Protein AF-A0A8B9AR69-F1 (afdb_monomer_lite)

InterPro domains:
  IPR000863 Sulfotransferase domain [PF00685] (4-113)
  IPR027417 P-loop containing nucleoside triphosphate hydrolase [G3DSA:3.40.50.300] (1-116)
  IPR027417 P-loop containing nucleoside triphosphate hydrolase [SSF52540] (3-114)

Foldseek 3Di:
DDPVVVVVCQCVQVDDVDPPVCVLVVLVVVCVVCVLQGDDDDPVVCVVPVLVVLQVVCVSVVHHDDPVCVVVCVSVVVCVCPDLVNQLPDPVQQQDWDDDDPDIGRSNVVRDDDPDPPVDPPPDD

Sequence (125 aa):
MRLSEAFESFCEGVSLSGPIWDHILEYWRESLRRSEKVLFLKYEEMMAEPVGNVRRLAEFVGRPFSEEEEKDGVAEEIVQLCRFEKLSSSEVNKKGIYEAGEITLPHESFFRKRPGWRLDKSFES

Secondary structure (DSSP, 8-state):
--HHHHHHHHHTT-STT--HHHHHHHHHHHHHH-TTT-----HHHHHHSHHHHHHHHHHHTT-PPPHHHHHTTHHHHHHHHT-HHHHHHSHHHHS-EEEETTEEEEGGGG------SS-------

Organism: Phoenix dactylifera (NCBI:txid42345)

pLDDT: mean 89.78, std 14.77, range [33.81, 98.5]

Radius of gyration: 18.37 Å; chains: 1; bounding box: 38×39×45 Å

Structure (mmCIF, N/CA/C/O backbone):
data_AF-A0A8B9AR69-F1
#
_entry.id   AF-A0A8B9AR69-F1
#
loop_
_atom_site.group_PDB
_atom_site.id
_atom_site.type_symbol
_atom_site.label_atom_id
_atom_site.label_alt_id
_atom_site.label_comp_id
_atom_site.label_asym_id
_atom_site.label_entity_id
_atom_site.label_seq_id
_atom_site.pdbx_PDB_ins_code
_atom_site.Cartn_x
_atom_site.Cartn_y
_atom_site.Cartn_z
_atom_site.occupancy
_atom_site.B_iso_or_equiv
_atom_site.auth_seq_id
_atom_site.auth_comp_id
_atom_site.auth_asym_id
_atom_site.auth_atom_id
_atom_site.pdbx_PDB_model_num
ATOM 1 N N . MET A 1 1 ? 22.220 2.523 -18.772 1.00 74.94 1 MET A N 1
ATOM 2 C CA . MET A 1 1 ? 20.908 2.580 -19.442 1.00 74.94 1 MET A CA 1
ATOM 3 C C . MET A 1 1 ? 20.413 4.012 -19.398 1.00 74.94 1 MET A C 1
ATOM 5 O O . MET A 1 1 ? 20.434 4.618 -18.329 1.00 74.94 1 MET A O 1
ATOM 9 N N . ARG A 1 2 ? 20.056 4.584 -20.546 1.00 93.31 2 ARG A N 1
ATOM 10 C CA . ARG A 1 2 ? 19.409 5.903 -20.617 1.00 93.31 2 ARG A CA 1
ATOM 11 C C . ARG A 1 2 ? 17.935 5.776 -20.232 1.00 93.31 2 ARG A C 1
ATOM 13 O O . ARG A 1 2 ? 17.361 4.702 -20.358 1.00 93.31 2 ARG A O 1
ATOM 20 N N . LEU A 1 3 ? 17.306 6.872 -19.802 1.00 90.88 3 LEU A N 1
ATOM 21 C CA . LEU A 1 3 ? 15.880 6.856 -19.451 1.00 90.88 3 LEU A CA 1
ATOM 22 C C . LEU A 1 3 ? 14.999 6.398 -20.626 1.00 90.88 3 LEU A C 1
ATOM 24 O O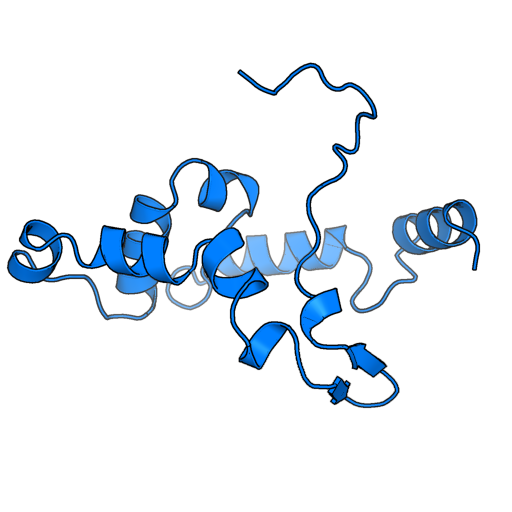 . LEU A 1 3 ? 14.044 5.668 -20.404 1.00 90.88 3 LEU A O 1
ATOM 28 N N . SER A 1 4 ? 15.337 6.789 -21.858 1.00 93.81 4 SER A N 1
ATOM 29 C CA . SER A 1 4 ? 14.620 6.359 -23.065 1.00 93.81 4 SER A CA 1
ATOM 30 C C . SER A 1 4 ? 14.706 4.848 -23.281 1.00 93.81 4 SER A C 1
ATOM 32 O O . SER A 1 4 ? 13.684 4.206 -23.459 1.00 93.81 4 SER A O 1
ATOM 34 N N . GLU A 1 5 ? 15.905 4.272 -23.168 1.00 94.19 5 GLU A N 1
ATOM 35 C CA . GLU A 1 5 ? 16.132 2.825 -23.305 1.00 94.19 5 GLU A CA 1
ATOM 36 C C . GLU A 1 5 ? 15.402 2.041 -22.201 1.00 94.19 5 GLU A C 1
ATOM 38 O O . GLU A 1 5 ? 14.812 0.994 -22.456 1.00 94.19 5 GLU A O 1
ATOM 43 N N . ALA A 1 6 ? 15.410 2.566 -20.968 1.00 92.25 6 ALA A N 1
ATOM 44 C CA . ALA A 1 6 ? 14.677 1.985 -19.845 1.00 92.25 6 ALA A CA 1
ATOM 45 C C . ALA A 1 6 ? 13.159 2.032 -20.067 1.00 92.25 6 ALA A C 1
ATOM 47 O O . ALA A 1 6 ? 12.456 1.074 -19.755 1.00 92.25 6 ALA A O 1
ATOM 48 N N . PHE A 1 7 ? 12.657 3.149 -20.599 1.00 92.25 7 PHE A N 1
ATOM 49 C CA . PHE A 1 7 ? 11.246 3.336 -20.912 1.00 92.25 7 PHE A CA 1
ATOM 50 C C . PHE A 1 7 ? 10.787 2.405 -22.038 1.00 92.25 7 PHE A C 1
ATOM 52 O O . PHE A 1 7 ? 9.762 1.750 -21.888 1.00 92.25 7 PHE A O 1
ATOM 59 N N . GLU A 1 8 ? 11.561 2.293 -23.119 1.00 94.94 8 GLU A N 1
ATOM 60 C CA . GLU A 1 8 ? 11.301 1.355 -24.218 1.00 94.94 8 GLU A CA 1
ATOM 61 C C . GLU A 1 8 ? 11.273 -0.090 -23.707 1.00 94.94 8 GLU A C 1
ATOM 63 O O . GLU A 1 8 ? 10.274 -0.780 -23.898 1.00 94.94 8 GLU A O 1
ATOM 68 N N . SER A 1 9 ? 12.291 -0.501 -22.940 1.00 94.31 9 SER A N 1
ATOM 69 C CA . SER A 1 9 ? 12.340 -1.837 -22.325 1.00 94.31 9 SER A CA 1
ATOM 70 C C . SER A 1 9 ? 11.114 -2.100 -21.441 1.00 94.31 9 SER A C 1
ATOM 72 O O . SER A 1 9 ? 10.507 -3.166 -21.514 1.00 94.31 9 SER A O 1
ATOM 74 N N . PHE A 1 10 ? 10.696 -1.117 -20.635 1.00 92.81 10 PHE A N 1
ATOM 75 C CA . PHE A 1 10 ? 9.494 -1.216 -19.804 1.00 92.81 10 PHE A CA 1
ATOM 76 C C . PHE A 1 10 ? 8.211 -1.357 -20.638 1.00 92.81 10 PHE A C 1
ATOM 78 O O . PHE A 1 10 ? 7.362 -2.189 -20.315 1.00 92.81 10 PHE A O 1
ATOM 85 N N . CYS A 1 11 ? 8.065 -0.580 -21.716 1.00 92.69 11 CYS A N 1
ATOM 86 C CA . CYS A 1 11 ? 6.926 -0.668 -22.632 1.00 92.69 11 CYS A CA 1
ATOM 87 C C . CYS A 1 11 ? 6.852 -2.020 -23.351 1.00 92.69 11 CYS A C 1
ATOM 89 O O . CYS A 1 11 ? 5.755 -2.533 -23.560 1.00 92.69 11 CYS A O 1
ATOM 91 N N . GLU A 1 12 ? 8.000 -2.608 -23.680 1.00 95.12 12 GLU A N 1
ATOM 92 C CA . GLU A 1 12 ? 8.113 -3.951 -24.260 1.00 95.12 12 GLU A CA 1
ATOM 93 C C . GLU A 1 12 ? 7.926 -5.072 -23.220 1.00 95.12 12 GLU A C 1
ATOM 95 O O . GLU A 1 12 ? 7.941 -6.253 -23.562 1.00 95.12 12 GLU A O 1
ATOM 100 N N . GLY A 1 13 ? 7.730 -4.722 -21.943 1.00 93.56 13 GLY A N 1
ATOM 101 C CA . GLY A 1 13 ? 7.559 -5.672 -20.845 1.00 93.56 13 GLY A CA 1
ATOM 102 C C . GLY A 1 13 ? 8.863 -6.298 -20.346 1.00 93.56 13 GLY A C 1
ATOM 103 O O . GLY A 1 13 ? 8.828 -7.157 -19.467 1.00 93.56 13 GLY A O 1
ATOM 104 N N . VAL A 1 14 ? 10.013 -5.845 -20.850 1.00 94.25 14 VAL A N 1
ATOM 105 C CA . VAL A 1 14 ? 11.357 -6.251 -20.421 1.00 94.25 14 VAL A CA 1
ATOM 106 C C . VAL A 1 14 ? 11.750 -5.447 -19.179 1.00 94.25 14 VAL A C 1
ATOM 108 O O . VAL A 1 14 ? 12.614 -4.570 -19.192 1.00 94.25 14 VAL A O 1
ATOM 111 N N . SER A 1 15 ? 11.069 -5.732 -18.072 1.00 88.81 15 SER A N 1
ATOM 112 C CA . SER A 1 15 ? 11.323 -5.132 -16.763 1.00 88.81 15 SER A CA 1
ATOM 113 C C . SER A 1 15 ? 11.213 -6.173 -15.655 1.00 88.81 15 SER A C 1
ATOM 115 O O . SER A 1 15 ? 10.612 -7.231 -15.837 1.00 88.81 15 SER A O 1
ATOM 117 N N . LEU A 1 16 ? 11.746 -5.858 -14.472 1.00 84.31 16 LEU A N 1
ATOM 118 C CA . LEU A 1 16 ? 11.526 -6.685 -13.287 1.00 84.31 16 LEU A CA 1
ATOM 119 C C . LEU A 1 16 ? 10.015 -6.852 -13.052 1.00 84.31 16 LEU A C 1
ATOM 121 O O . LEU A 1 16 ? 9.290 -5.858 -12.998 1.00 84.31 16 LEU A O 1
ATOM 125 N N . SER A 1 17 ? 9.556 -8.103 -12.959 1.00 85.31 17 SER A N 1
ATOM 126 C CA . SER A 1 17 ? 8.135 -8.470 -12.825 1.00 85.31 17 SER A CA 1
ATOM 127 C C . SER A 1 17 ? 7.218 -7.960 -13.953 1.00 85.31 17 SER A C 1
ATOM 129 O O . SER A 1 17 ? 6.010 -7.836 -13.752 1.00 85.31 17 SER A O 1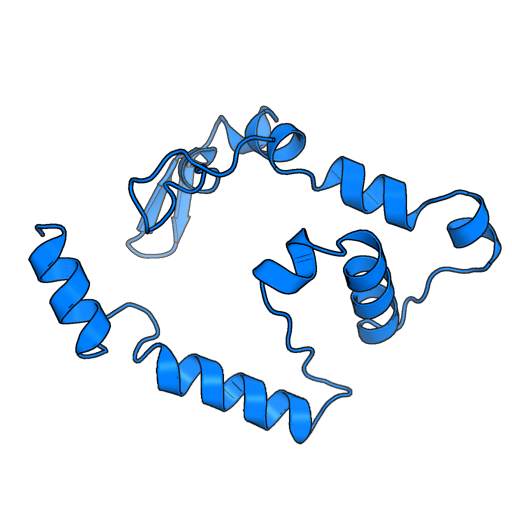
ATOM 131 N N . GLY A 1 18 ? 7.776 -7.635 -15.125 1.00 88.69 18 GLY A N 1
ATOM 132 C CA . GLY A 1 18 ? 7.012 -7.273 -16.319 1.00 88.69 18 GLY A CA 1
ATOM 133 C C . GLY A 1 18 ? 6.454 -8.496 -17.067 1.00 88.69 18 GLY A C 1
ATOM 134 O O . GLY A 1 18 ? 6.901 -9.616 -16.811 1.00 88.69 18 GLY A O 1
ATOM 135 N N . PRO A 1 19 ? 5.508 -8.298 -18.006 1.00 95.50 19 PRO A N 1
ATOM 136 C CA . PRO A 1 19 ? 4.923 -7.019 -18.420 1.00 95.50 19 PRO A CA 1
ATOM 137 C C . PRO A 1 19 ? 3.972 -6.419 -17.374 1.00 95.50 19 PRO A C 1
ATOM 139 O O . PRO A 1 19 ? 3.133 -7.108 -16.799 1.00 95.50 19 PRO A O 1
ATOM 142 N N . ILE A 1 20 ? 4.069 -5.105 -17.145 1.00 92.75 20 ILE A N 1
ATOM 143 C CA . ILE A 1 20 ? 3.326 -4.436 -16.062 1.00 92.75 20 ILE A CA 1
ATOM 144 C C . ILE A 1 20 ? 1.802 -4.560 -16.206 1.00 92.75 20 ILE A C 1
ATOM 146 O O . ILE A 1 20 ? 1.091 -4.689 -15.210 1.00 92.75 20 ILE A O 1
ATOM 150 N N . TRP A 1 21 ? 1.288 -4.525 -17.438 1.00 93.62 21 TRP A N 1
ATOM 151 C CA . TRP A 1 21 ? -0.151 -4.574 -17.691 1.00 93.62 21 TRP A CA 1
ATOM 152 C C . TRP A 1 21 ? -0.735 -5.941 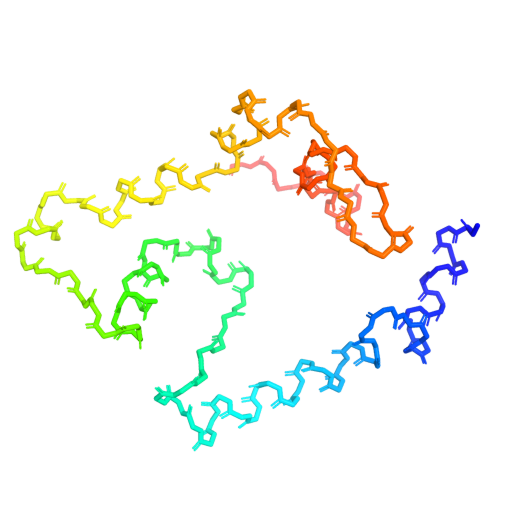-17.370 1.00 93.62 21 TRP A C 1
ATOM 154 O O . TRP A 1 21 ? -1.774 -6.005 -16.716 1.00 93.62 21 TRP A O 1
ATOM 164 N N . ASP A 1 22 ? -0.045 -7.011 -17.758 1.00 95.38 22 ASP A N 1
ATOM 165 C CA . ASP A 1 22 ? -0.456 -8.374 -17.431 1.00 95.38 22 ASP A CA 1
ATOM 166 C C . ASP A 1 22 ? -0.411 -8.583 -15.918 1.00 95.38 22 ASP A C 1
ATOM 168 O O . ASP A 1 22 ? -1.412 -8.988 -15.330 1.00 95.38 22 ASP A O 1
ATOM 172 N N . HIS A 1 23 ? 0.673 -8.150 -15.264 1.00 94.06 23 HIS A N 1
ATOM 173 C CA . HIS A 1 23 ? 0.800 -8.203 -13.808 1.00 94.06 23 HIS A CA 1
ATOM 174 C C . HIS A 1 23 ? -0.369 -7.492 -13.100 1.00 94.06 23 HIS A C 1
ATOM 176 O O . HIS A 1 23 ? -0.978 -8.034 -12.180 1.00 94.06 23 HIS A O 1
ATOM 182 N N . ILE A 1 24 ? -0.729 -6.273 -13.514 1.00 95.19 24 ILE A N 1
ATOM 183 C CA . ILE A 1 24 ? -1.861 -5.536 -12.928 1.00 95.19 24 ILE A CA 1
ATOM 184 C C . ILE A 1 24 ? -3.188 -6.263 -13.184 1.00 95.19 24 ILE A C 1
ATOM 186 O O . ILE A 1 24 ? -3.998 -6.414 -12.264 1.00 95.19 24 ILE A O 1
ATOM 190 N N . LEU A 1 25 ? -3.427 -6.697 -14.425 1.00 96.25 25 LEU A N 1
ATOM 191 C CA . LEU A 1 25 ? -4.685 -7.325 -14.829 1.00 96.25 25 LEU A CA 1
ATOM 192 C C . LEU A 1 25 ? -4.913 -8.665 -14.130 1.00 96.25 25 LEU A C 1
ATOM 194 O O . LEU A 1 25 ? -6.052 -8.965 -13.772 1.00 96.25 25 LEU A O 1
ATOM 198 N N . GLU A 1 26 ? -3.864 -9.453 -13.915 1.00 96.44 26 GLU A N 1
ATOM 199 C CA . GLU A 1 26 ? -3.937 -10.725 -13.199 1.00 96.44 26 GLU A CA 1
ATOM 200 C C . GLU A 1 26 ? -4.393 -10.530 -11.750 1.00 96.44 26 GLU A C 1
ATOM 202 O O . GLU A 1 26 ? -5.397 -11.120 -11.341 1.00 96.44 26 GLU A O 1
ATOM 207 N N . TYR A 1 27 ? -3.741 -9.639 -10.994 1.00 96.38 27 TYR A N 1
ATOM 208 C CA . TYR A 1 27 ? -4.138 -9.349 -9.611 1.00 96.38 27 TYR A CA 1
ATOM 209 C C . TYR A 1 27 ? -5.517 -8.694 -9.520 1.00 96.38 27 TYR A C 1
ATOM 211 O O . TYR A 1 27 ? -6.284 -8.998 -8.604 1.00 96.38 27 TYR A O 1
ATOM 219 N N . TRP A 1 28 ? -5.869 -7.829 -10.475 1.00 97.56 28 TRP A N 1
ATOM 220 C CA . TRP A 1 28 ? -7.208 -7.251 -10.531 1.00 97.56 28 TRP A CA 1
ATOM 221 C C . TRP A 1 28 ? -8.273 -8.335 -10.738 1.00 97.56 28 TRP A C 1
ATOM 223 O O . TRP A 1 28 ? -9.234 -8.402 -9.971 1.00 97.56 28 TRP A O 1
ATOM 233 N N . ARG A 1 29 ? -8.090 -9.242 -11.705 1.00 98.06 29 ARG A N 1
ATOM 234 C CA . ARG A 1 29 ? -9.019 -10.363 -11.936 1.00 98.06 29 ARG A CA 1
ATOM 235 C C . ARG A 1 29 ? -9.110 -11.294 -10.729 1.00 98.06 29 ARG A C 1
ATOM 237 O O . ARG A 1 29 ? -10.211 -11.727 -10.390 1.00 98.06 29 ARG A O 1
ATOM 244 N N . GLU A 1 30 ? -7.993 -11.582 -10.065 1.00 97.94 30 GLU A N 1
ATOM 245 C CA . GLU A 1 30 ? -7.997 -12.431 -8.869 1.00 97.94 30 GLU A CA 1
ATOM 246 C C . GLU A 1 30 ? -8.727 -11.756 -7.700 1.00 97.94 30 GLU A C 1
ATOM 248 O O . GLU A 1 30 ? -9.491 -12.418 -7.000 1.00 97.94 30 GLU A O 1
ATOM 253 N N . SER A 1 31 ? -8.605 -10.432 -7.549 1.00 97.56 31 SER A N 1
ATOM 254 C CA . SER A 1 31 ? -9.379 -9.676 -6.554 1.00 97.56 31 SER A CA 1
ATOM 255 C C . SER A 1 31 ? -10.892 -9.746 -6.776 1.00 97.56 31 SER A C 1
ATOM 257 O O . SER A 1 31 ? -11.654 -9.702 -5.815 1.00 97.56 31 SER A O 1
ATOM 259 N N . LEU A 1 32 ? -11.340 -9.918 -8.026 1.00 97.19 32 LEU A N 1
ATOM 260 C CA . LEU A 1 32 ? -12.755 -10.134 -8.345 1.00 97.19 32 LEU A CA 1
ATOM 261 C C . LEU A 1 32 ? -13.200 -11.578 -8.086 1.00 97.19 32 LEU A C 1
ATOM 263 O O . LEU A 1 32 ? -14.344 -11.806 -7.703 1.00 97.19 32 LEU A O 1
ATOM 267 N N . ARG A 1 33 ? -12.321 -12.564 -8.309 1.00 98.00 33 ARG A N 1
ATOM 268 C CA . ARG A 1 33 ? -12.625 -13.985 -8.066 1.00 98.00 33 ARG A CA 1
ATOM 269 C C . ARG A 1 33 ? -12.614 -14.354 -6.587 1.00 98.00 33 ARG A C 1
ATOM 271 O O . ARG A 1 33 ? -13.378 -15.231 -6.193 1.00 98.00 33 ARG A O 1
ATOM 278 N N . ARG A 1 34 ? -11.702 -13.767 -5.810 1.00 97.25 34 ARG A N 1
ATOM 279 C CA . ARG A 1 34 ? -11.422 -14.110 -4.407 1.00 97.25 34 ARG A CA 1
ATOM 280 C C . ARG A 1 34 ? -11.233 -12.846 -3.578 1.00 97.25 34 ARG A C 1
ATOM 282 O O . ARG A 1 34 ? -10.167 -12.611 -3.002 1.00 97.25 34 ARG A O 1
ATOM 289 N N . SER A 1 35 ? -12.272 -12.019 -3.539 1.00 94.38 35 SER A N 1
ATOM 290 C CA . SER A 1 35 ? -12.275 -10.730 -2.839 1.00 94.38 35 SER A CA 1
ATOM 291 C C . SER A 1 35 ? -12.006 -10.845 -1.336 1.00 94.38 35 SER A C 1
ATOM 293 O O . SER A 1 35 ? -11.599 -9.876 -0.710 1.00 94.38 35 SER A O 1
ATOM 295 N N . GLU A 1 36 ? -12.202 -12.026 -0.751 1.00 96.19 36 GLU A N 1
ATOM 296 C CA . GLU A 1 36 ? -11.895 -12.341 0.646 1.00 96.19 36 GLU A CA 1
ATOM 297 C C . GLU A 1 36 ? -10.415 -12.681 0.891 1.00 96.19 36 GLU A C 1
ATOM 299 O O . GLU A 1 36 ? -9.991 -12.799 2.036 1.00 96.19 36 GLU A O 1
ATOM 304 N N . LYS A 1 37 ? -9.623 -12.871 -0.174 1.00 97.19 37 LYS A N 1
ATOM 305 C CA . LYS A 1 37 ? -8.197 -13.245 -0.095 1.00 97.19 37 LYS A CA 1
ATOM 306 C C . LYS A 1 37 ? -7.267 -12.300 -0.837 1.00 97.19 37 LYS A C 1
ATOM 308 O O . LYS A 1 37 ? -6.068 -12.329 -0.573 1.00 97.19 37 LYS A O 1
ATOM 313 N N . VAL A 1 38 ? -7.786 -11.475 -1.745 1.00 97.88 38 VAL A N 1
ATOM 314 C CA . VAL A 1 38 ? -6.997 -10.496 -2.497 1.00 97.88 38 VAL A CA 1
ATOM 315 C C . VAL A 1 38 ? -7.683 -9.135 -2.461 1.00 97.88 38 VAL A C 1
ATOM 317 O O . VAL A 1 38 ? -8.742 -8.943 -3.056 1.00 97.88 38 VAL A O 1
ATOM 320 N N . LEU A 1 39 ? -7.036 -8.171 -1.804 1.00 97.44 39 LEU A N 1
ATOM 321 C CA . LEU A 1 39 ? -7.442 -6.771 -1.800 1.00 97.44 39 LEU A CA 1
ATOM 322 C C . LEU A 1 39 ? -6.661 -6.005 -2.866 1.00 97.44 39 LEU A C 1
ATOM 324 O O . LEU A 1 39 ? -5.442 -5.874 -2.780 1.00 97.44 39 LEU A O 1
ATOM 328 N N . PHE A 1 40 ? -7.372 -5.467 -3.855 1.00 97.12 40 PHE A N 1
ATOM 329 C CA . PHE A 1 40 ? -6.781 -4.609 -4.877 1.00 97.12 40 PHE A CA 1
ATOM 330 C C . PHE A 1 40 ? -6.950 -3.132 -4.502 1.00 97.12 40 PHE A C 1
ATOM 332 O O . PHE A 1 40 ? -8.077 -2.651 -4.324 1.00 97.12 40 PHE A O 1
ATOM 339 N N . LEU A 1 41 ? -5.825 -2.422 -4.391 1.00 95.75 41 LEU A N 1
ATOM 340 C CA . LEU A 1 41 ? -5.740 -1.001 -4.048 1.00 95.75 41 LEU A CA 1
ATOM 341 C C . LEU A 1 41 ? -5.006 -0.244 -5.154 1.00 95.75 41 LEU A C 1
ATOM 343 O O . LEU A 1 41 ? -4.031 -0.745 -5.716 1.00 95.75 41 LEU A O 1
ATOM 347 N N . LYS A 1 42 ? -5.446 0.984 -5.439 1.00 94.31 42 LYS A N 1
ATOM 348 C CA . LYS A 1 42 ? -4.747 1.900 -6.347 1.00 94.31 42 LYS A CA 1
ATOM 349 C C . LYS A 1 42 ? -4.090 3.011 -5.550 1.00 94.31 42 LYS A C 1
ATOM 351 O O . LYS A 1 42 ? -4.686 3.550 -4.621 1.00 94.31 42 LYS A O 1
ATOM 356 N N . TYR A 1 43 ? -2.877 3.383 -5.942 1.00 92.38 43 TYR A N 1
ATOM 357 C CA . TYR A 1 43 ? -2.112 4.403 -5.232 1.00 92.38 43 TYR A CA 1
ATOM 358 C C . TYR A 1 43 ? -2.863 5.740 -5.156 1.00 92.38 43 TYR A C 1
ATOM 360 O O . TYR A 1 43 ? -2.950 6.334 -4.088 1.00 92.38 43 TYR A O 1
ATOM 368 N N . GLU A 1 44 ? -3.428 6.210 -6.268 1.00 91.69 44 GLU A N 1
ATOM 369 C CA . GLU A 1 44 ? -4.137 7.4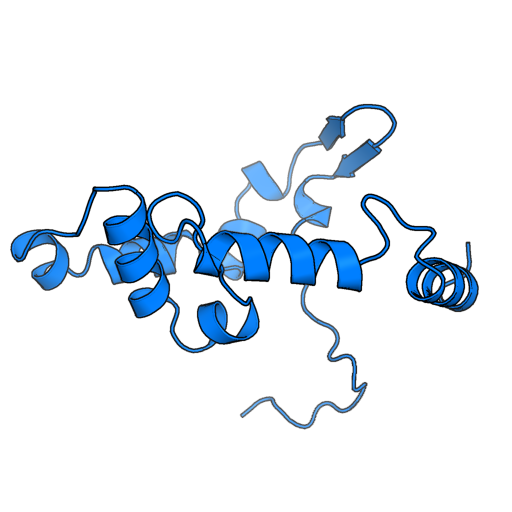92 -6.333 1.00 91.69 44 GLU A CA 1
ATOM 370 C C . GLU A 1 44 ? -5.365 7.519 -5.411 1.00 91.69 44 GLU A C 1
ATOM 372 O O . GLU A 1 44 ? -5.604 8.525 -4.749 1.00 91.69 44 GLU A O 1
ATOM 377 N N . GLU A 1 45 ? -6.100 6.407 -5.314 1.00 91.75 45 GLU A N 1
ATOM 378 C CA . GLU A 1 45 ? -7.262 6.268 -4.424 1.00 91.75 45 GLU A CA 1
ATOM 379 C C . GLU A 1 45 ? -6.829 6.258 -2.948 1.00 91.75 45 GLU A C 1
ATOM 381 O O . GLU A 1 45 ? -7.441 6.939 -2.126 1.00 91.75 45 GLU A O 1
ATOM 386 N N . MET A 1 46 ? -5.730 5.565 -2.616 1.00 93.44 46 MET A N 1
ATOM 387 C CA . MET A 1 46 ? -5.160 5.574 -1.261 1.00 93.44 46 MET A CA 1
ATOM 388 C C . MET A 1 46 ? -4.684 6.962 -0.833 1.00 93.44 46 MET A C 1
ATOM 390 O O . MET A 1 46 ? -4.791 7.311 0.337 1.00 93.44 46 MET A O 1
ATOM 394 N N . MET A 1 47 ? -4.157 7.760 -1.762 1.00 90.31 47 MET A N 1
ATOM 395 C CA . MET A 1 47 ? -3.728 9.125 -1.455 1.00 90.31 47 MET A CA 1
ATOM 396 C C . MET A 1 47 ? -4.903 10.100 -1.345 1.00 90.31 47 MET A C 1
ATOM 398 O O . MET A 1 47 ? -4.827 11.036 -0.553 1.00 90.31 47 MET A O 1
ATOM 402 N N . ALA A 1 48 ? -5.969 9.898 -2.124 1.00 93.50 48 ALA A N 1
ATOM 403 C CA . ALA A 1 48 ? -7.158 10.747 -2.090 1.00 93.50 48 ALA A CA 1
ATOM 404 C C . ALA A 1 48 ? -7.988 10.540 -0.812 1.00 93.50 48 ALA A C 1
ATOM 406 O O . ALA A 1 48 ? -8.465 11.514 -0.234 1.00 93.50 48 ALA A O 1
ATOM 407 N N . GLU A 1 49 ? -8.130 9.294 -0.350 1.00 96.31 49 GLU A N 1
ATOM 408 C CA . GLU A 1 49 ? -8.908 8.960 0.848 1.00 96.31 49 GLU A CA 1
ATOM 409 C C . GLU A 1 49 ? -8.150 7.977 1.768 1.00 96.31 49 GLU A C 1
ATOM 411 O O . GLU A 1 49 ? -8.501 6.797 1.878 1.00 96.31 49 GLU A O 1
ATOM 416 N N . PRO A 1 50 ? -7.076 8.427 2.440 1.00 95.75 50 PRO A N 1
ATOM 417 C CA . PRO A 1 50 ? -6.165 7.530 3.150 1.00 95.75 50 PRO A CA 1
ATOM 418 C C . PRO A 1 50 ? -6.821 6.811 4.329 1.00 95.75 50 PRO A C 1
ATOM 420 O O . PRO A 1 50 ? -6.601 5.617 4.516 1.00 95.75 50 PRO A O 1
ATOM 423 N N . VAL A 1 51 ? -7.662 7.504 5.100 1.00 97.75 51 VAL A N 1
ATOM 424 C CA . VAL A 1 51 ? -8.300 6.911 6.284 1.00 97.75 51 VAL A CA 1
ATOM 425 C C . VAL A 1 51 ? -9.313 5.838 5.878 1.00 97.75 51 VAL A C 1
ATOM 427 O O . VAL A 1 51 ? -9.291 4.740 6.429 1.00 97.75 51 VAL A O 1
ATOM 430 N N . GLY A 1 52 ? -10.143 6.101 4.862 1.00 97.25 52 GLY A N 1
ATOM 431 C CA . GLY A 1 52 ? -11.082 5.110 4.329 1.00 97.25 52 GLY A CA 1
ATOM 432 C C . GLY A 1 52 ? -10.376 3.857 3.806 1.00 97.25 52 GLY A C 1
ATOM 433 O O . GLY A 1 52 ? -10.815 2.738 4.066 1.00 97.25 52 GLY A O 1
ATOM 434 N N . ASN A 1 53 ? -9.220 4.016 3.153 1.00 97.56 53 ASN A N 1
ATOM 435 C CA . ASN A 1 53 ? -8.417 2.875 2.707 1.00 97.56 53 ASN A CA 1
ATOM 436 C C . ASN A 1 53 ? -7.778 2.097 3.870 1.00 97.56 53 ASN A C 1
ATOM 438 O O . ASN A 1 53 ? -7.700 0.872 3.792 1.00 97.56 53 ASN A O 1
ATOM 442 N N . VAL A 1 54 ? -7.369 2.765 4.956 1.00 97.81 54 VAL A N 1
ATOM 443 C CA . VAL A 1 54 ? -6.890 2.092 6.178 1.00 97.81 54 VAL A CA 1
ATOM 444 C C . VAL A 1 54 ? -8.012 1.289 6.840 1.00 97.81 54 VAL A C 1
ATOM 446 O O . VAL A 1 54 ? -7.784 0.131 7.183 1.00 97.81 54 VAL A O 1
ATOM 449 N N . ARG A 1 55 ? -9.232 1.837 6.938 1.00 98.19 55 ARG A N 1
ATOM 450 C CA . ARG A 1 55 ? -10.414 1.100 7.427 1.00 98.19 55 ARG A CA 1
ATOM 451 C C . ARG A 1 55 ? -10.706 -0.132 6.571 1.00 98.19 55 ARG A C 1
ATOM 453 O O . ARG A 1 55 ? -10.766 -1.243 7.089 1.00 98.19 55 ARG A O 1
ATOM 460 N N . ARG A 1 56 ? -10.761 0.039 5.246 1.00 97.75 56 ARG A N 1
ATOM 461 C CA . ARG A 1 56 ? -10.962 -1.061 4.287 1.00 97.75 56 ARG A CA 1
ATOM 462 C C . ARG A 1 56 ? -9.882 -2.144 4.400 1.00 97.75 56 ARG A C 1
ATOM 464 O O . ARG A 1 56 ? -10.183 -3.330 4.282 1.00 97.75 56 ARG A O 1
ATOM 471 N N . LEU A 1 57 ? -8.622 -1.759 4.615 1.00 97.88 57 LEU A N 1
ATOM 472 C CA . LEU A 1 57 ? -7.528 -2.708 4.828 1.00 97.88 57 LEU A CA 1
ATOM 473 C C . LEU A 1 57 ? -7.689 -3.465 6.153 1.00 97.88 57 LEU A C 1
ATOM 475 O O . LEU A 1 57 ? -7.497 -4.679 6.177 1.00 97.88 57 LEU A O 1
ATOM 479 N N . ALA A 1 58 ? -8.055 -2.765 7.227 1.00 98.06 58 ALA A N 1
ATOM 480 C CA . ALA A 1 58 ? -8.284 -3.336 8.551 1.00 98.06 58 ALA A CA 1
ATOM 481 C C . ALA A 1 58 ? -9.421 -4.377 8.525 1.00 98.06 58 ALA A C 1
ATOM 483 O O . ALA A 1 58 ? -9.248 -5.503 8.998 1.00 98.06 58 ALA A O 1
ATOM 484 N N . GLU A 1 59 ? -10.537 -4.052 7.868 1.00 97.75 59 GLU A N 1
ATOM 485 C CA . GLU A 1 59 ? -11.630 -4.992 7.590 1.00 97.75 59 GLU A CA 1
ATOM 486 C C . GLU A 1 59 ? -11.140 -6.224 6.821 1.00 97.75 59 GLU A C 1
ATOM 488 O O . GLU A 1 59 ? -11.405 -7.358 7.223 1.00 97.75 59 GLU A O 1
ATOM 493 N N . PHE A 1 60 ? -10.377 -6.015 5.744 1.00 98.00 60 PHE A N 1
ATOM 494 C CA . PHE A 1 60 ? -9.890 -7.095 4.889 1.00 98.00 60 PHE A CA 1
ATOM 495 C C . PHE A 1 60 ? -8.955 -8.074 5.617 1.00 98.00 60 PHE A C 1
ATOM 497 O O . PHE A 1 60 ? -9.041 -9.281 5.397 1.00 98.00 60 PHE A O 1
ATOM 504 N N . VAL A 1 61 ? -8.090 -7.591 6.517 1.00 97.38 61 VAL A N 1
ATOM 505 C CA . VAL A 1 61 ? -7.216 -8.464 7.327 1.00 97.38 61 VAL A CA 1
ATOM 506 C C . VAL A 1 61 ? -7.929 -9.083 8.539 1.00 97.38 61 VAL A C 1
ATOM 508 O O . VAL A 1 61 ? -7.289 -9.748 9.356 1.00 97.38 61 VAL A O 1
ATOM 511 N N . GLY A 1 62 ? -9.246 -8.880 8.669 1.00 97.44 62 GLY A N 1
ATOM 512 C CA . GLY A 1 62 ? -10.067 -9.433 9.745 1.00 97.44 62 GLY A CA 1
ATOM 513 C C . GLY A 1 62 ? -9.897 -8.720 11.087 1.00 97.44 62 GLY A C 1
ATOM 514 O O . GLY A 1 62 ? -10.102 -9.333 12.134 1.00 97.44 62 GLY A O 1
ATOM 515 N N . ARG A 1 63 ? -9.487 -7.447 11.071 1.00 97.69 63 ARG A N 1
ATOM 516 C CA . ARG A 1 63 ? -9.307 -6.598 12.258 1.00 97.69 63 ARG A CA 1
ATOM 517 C C . ARG A 1 63 ? -9.956 -5.223 12.056 1.00 97.69 63 ARG A C 1
ATOM 519 O O . ARG A 1 63 ? -9.234 -4.230 12.053 1.00 97.69 63 ARG A O 1
ATOM 526 N N . PRO A 1 64 ? -11.281 -5.149 11.838 1.00 97.94 64 PRO A N 1
ATOM 527 C CA . PRO A 1 64 ? -11.964 -3.863 11.750 1.00 97.94 64 PRO A CA 1
ATOM 528 C C . PRO A 1 64 ? -11.781 -3.076 13.053 1.00 97.94 64 PRO A C 1
ATOM 530 O O . PRO A 1 64 ? -11.715 -3.677 14.128 1.00 97.94 64 PRO A O 1
ATOM 533 N N . PHE A 1 65 ? -11.721 -1.750 12.949 1.00 98.31 65 PHE A N 1
ATOM 534 C CA . PHE A 1 65 ? -11.686 -0.888 14.126 1.00 98.31 65 PHE A CA 1
ATOM 535 C C . PHE A 1 65 ? -13.004 -0.996 14.897 1.00 98.31 65 PHE A C 1
ATOM 537 O O . PHE A 1 65 ? -14.090 -1.051 14.316 1.00 98.31 65 PHE A O 1
ATOM 544 N N . SER A 1 66 ? -12.900 -1.051 16.218 1.00 98.38 66 SER A N 1
ATOM 545 C CA . SER A 1 66 ? -14.039 -0.953 17.126 1.00 98.38 66 SER A CA 1
ATOM 546 C C . SER A 1 66 ? -14.616 0.466 17.153 1.00 98.38 66 SER A C 1
ATOM 548 O O . SER A 1 66 ? -13.960 1.429 16.761 1.00 98.38 66 SER A O 1
ATOM 550 N N . GLU A 1 67 ? -15.840 0.621 17.663 1.00 98.12 67 GLU A N 1
ATOM 551 C CA . GLU A 1 67 ? -16.461 1.947 17.826 1.00 98.12 67 GLU A CA 1
ATOM 552 C C . GLU A 1 67 ? -15.625 2.886 18.710 1.00 98.12 67 GLU A C 1
ATOM 554 O O . GLU A 1 67 ? -15.600 4.094 18.478 1.00 98.12 67 GLU A O 1
ATOM 559 N N . GLU A 1 68 ? -14.940 2.337 19.717 1.00 98.44 68 GLU A N 1
ATOM 560 C CA . GLU A 1 68 ? -14.033 3.090 20.584 1.00 98.44 68 GLU A CA 1
ATOM 561 C C . GLU A 1 68 ? -12.798 3.560 19.809 1.00 98.44 68 GLU A C 1
ATOM 563 O O . GLU A 1 68 ? -12.511 4.751 19.809 1.00 98.44 68 GLU A O 1
ATOM 568 N N . GLU A 1 69 ? -12.138 2.673 19.056 1.00 98.50 69 GLU A N 1
ATOM 569 C CA . GLU A 1 69 ? -10.983 3.035 18.219 1.00 98.50 69 GLU A CA 1
ATOM 570 C C . GLU A 1 69 ? -11.339 4.056 17.126 1.00 98.50 69 GLU A C 1
ATOM 572 O O . GLU A 1 69 ? -10.544 4.947 16.828 1.00 98.50 69 GLU A O 1
ATOM 577 N N . GLU A 1 70 ? -12.534 3.956 16.539 1.00 97.94 70 GLU A N 1
ATOM 578 C CA . GLU A 1 70 ? -13.034 4.945 15.577 1.00 97.94 70 GLU A CA 1
ATOM 579 C C . GLU A 1 70 ? -13.286 6.301 16.243 1.00 97.94 70 GLU A C 1
ATOM 581 O O . GLU A 1 70 ? -12.920 7.343 15.700 1.00 97.94 70 GLU A O 1
ATOM 586 N N . LYS A 1 71 ? -13.878 6.309 17.443 1.00 98.12 71 LYS A N 1
ATOM 587 C CA . LYS A 1 71 ? -14.103 7.538 18.212 1.00 98.12 71 LYS A CA 1
ATOM 588 C C . LYS A 1 71 ? -12.790 8.185 18.658 1.00 98.12 71 LYS A C 1
ATOM 590 O O . LYS A 1 71 ? -12.697 9.413 18.667 1.00 98.12 71 LYS A O 1
ATOM 595 N N . ASP A 1 72 ? -11.804 7.369 19.006 1.00 98.38 72 ASP A N 1
ATOM 596 C CA . ASP A 1 72 ? -10.472 7.805 19.423 1.00 98.38 72 ASP A CA 1
ATOM 597 C C . ASP A 1 72 ? -9.586 8.204 18.230 1.00 98.38 72 ASP A C 1
ATOM 599 O O . ASP A 1 72 ? -8.505 8.760 18.419 1.00 98.38 72 ASP A O 1
ATOM 603 N N . GLY A 1 73 ? -10.049 7.989 16.994 1.00 98.12 73 GLY A N 1
ATOM 604 C CA . GLY A 1 73 ? -9.354 8.412 15.779 1.00 98.12 73 GLY A CA 1
ATOM 605 C C . GLY A 1 73 ? -8.123 7.567 15.446 1.00 98.12 73 GLY A C 1
ATOM 606 O O . GLY A 1 73 ? -7.164 8.061 14.848 1.00 98.12 73 GLY A O 1
ATOM 607 N N . VAL A 1 74 ? -8.114 6.288 15.833 1.00 98.50 74 VAL A N 1
ATOM 608 C CA . VAL A 1 74 ? -6.965 5.385 15.639 1.00 98.50 74 VAL A CA 1
ATOM 609 C C . VAL A 1 74 ? -6.601 5.242 14.155 1.00 98.50 74 VAL A C 1
ATOM 611 O O . VAL A 1 74 ? -5.419 5.203 13.799 1.00 98.50 74 VAL A O 1
ATOM 614 N N . ALA A 1 75 ? -7.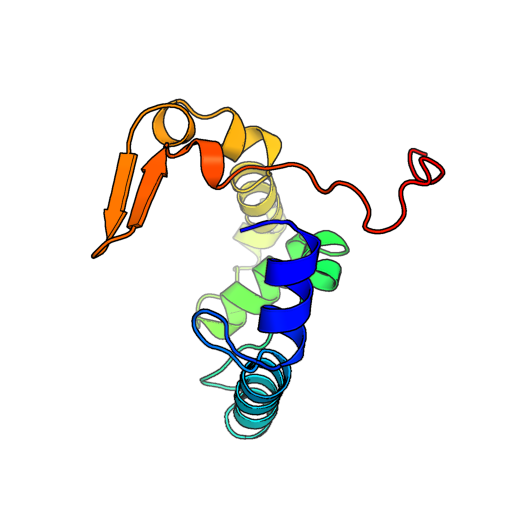592 5.209 13.260 1.00 97.94 75 ALA A N 1
ATOM 615 C CA . ALA A 1 75 ? -7.352 5.138 11.819 1.00 97.94 75 ALA A CA 1
ATOM 616 C C . ALA A 1 75 ? -6.612 6.388 11.306 1.00 97.94 75 ALA A C 1
ATOM 618 O O . ALA A 1 75 ? -5.666 6.289 10.517 1.00 97.94 75 ALA A O 1
ATOM 619 N N . GLU A 1 76 ? -6.999 7.570 11.784 1.00 98.31 76 GLU A N 1
ATOM 620 C CA . GLU A 1 76 ? -6.345 8.840 11.496 1.00 98.31 76 GLU A CA 1
ATOM 621 C C . GLU A 1 76 ? -4.911 8.852 12.040 1.00 98.31 76 GLU A C 1
ATOM 623 O O . GLU A 1 76 ? -3.997 9.272 11.325 1.00 98.31 76 GLU A O 1
ATOM 628 N N . GLU A 1 77 ? -4.680 8.349 13.256 1.00 98.25 77 GLU A N 1
ATOM 629 C CA . GLU A 1 77 ? -3.342 8.231 13.846 1.00 98.25 77 GLU A CA 1
ATOM 630 C C . GLU A 1 77 ? -2.418 7.317 13.033 1.00 98.25 77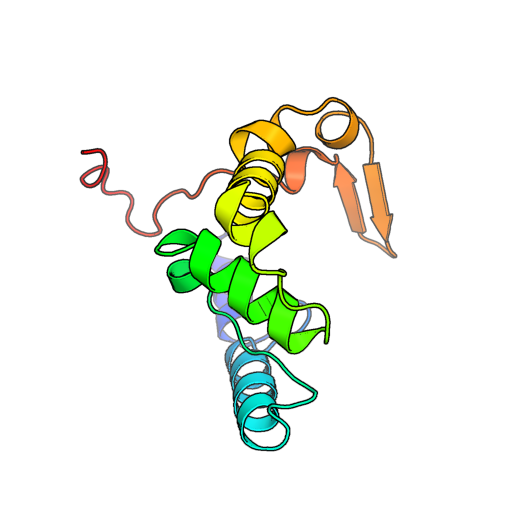 GLU A C 1
ATOM 632 O O . GLU A 1 77 ? -1.263 7.677 12.779 1.00 98.25 77 GLU A O 1
ATOM 637 N N . ILE A 1 78 ? -2.919 6.173 12.554 1.00 97.69 78 ILE A N 1
ATOM 638 C CA . ILE A 1 78 ? -2.172 5.279 11.657 1.00 97.69 78 ILE A CA 1
ATOM 639 C C . ILE A 1 78 ? -1.789 6.019 10.376 1.00 97.69 78 ILE A C 1
ATOM 641 O O . ILE A 1 78 ? -0.622 6.000 9.975 1.00 97.69 78 ILE A O 1
ATOM 645 N N . VAL A 1 79 ? -2.735 6.738 9.761 1.00 97.25 79 VAL A N 1
ATOM 646 C CA . VAL A 1 79 ? -2.439 7.564 8.584 1.00 97.25 79 VAL A CA 1
ATOM 647 C C . VAL A 1 79 ? -1.358 8.596 8.907 1.00 97.25 79 VAL A C 1
ATOM 649 O O . VAL A 1 79 ? -0.431 8.740 8.113 1.00 97.25 79 VAL A O 1
ATOM 652 N N . GLN A 1 80 ? -1.417 9.279 10.059 1.00 96.69 80 GLN A N 1
ATOM 653 C CA . GLN A 1 80 ? -0.380 10.229 10.492 1.00 96.69 80 GLN A CA 1
ATOM 654 C C . GLN A 1 80 ? 0.991 9.568 10.669 1.00 96.69 80 GLN A C 1
ATOM 656 O O . GLN A 1 80 ? 2.011 10.152 10.298 1.00 96.69 80 GLN A O 1
ATOM 661 N N . LEU A 1 81 ? 1.036 8.366 11.248 1.00 95.88 81 LEU A N 1
ATOM 662 C CA . LEU A 1 81 ? 2.260 7.591 11.457 1.00 95.88 81 LEU A CA 1
ATOM 663 C C . LEU A 1 81 ? 2.908 7.179 10.132 1.00 95.88 81 LEU A C 1
ATOM 665 O O . LEU A 1 81 ? 4.130 7.262 10.002 1.00 95.88 81 LEU A O 1
ATOM 669 N N . CYS A 1 82 ? 2.092 6.803 9.149 1.00 94.25 82 CYS A N 1
ATOM 670 C CA . CYS A 1 82 ? 2.533 6.321 7.844 1.00 94.25 82 CYS A CA 1
ATOM 671 C C . CYS A 1 82 ? 2.713 7.424 6.787 1.00 94.25 82 CYS A C 1
ATOM 673 O O . CYS A 1 82 ? 2.978 7.111 5.625 1.00 94.25 82 CYS A O 1
ATOM 675 N N . ARG A 1 83 ? 2.594 8.710 7.148 1.00 93.06 83 ARG A N 1
ATOM 676 C CA . ARG A 1 83 ? 2.790 9.811 6.191 1.00 93.06 83 ARG A CA 1
ATOM 677 C C . ARG A 1 83 ? 4.186 9.797 5.591 1.00 93.06 83 ARG A C 1
ATOM 679 O O . ARG A 1 83 ? 5.176 9.543 6.282 1.00 93.06 83 ARG A O 1
ATOM 686 N N . PHE A 1 84 ? 4.263 10.172 4.316 1.00 91.62 84 PHE A N 1
ATOM 687 C CA . PHE A 1 84 ? 5.517 10.227 3.574 1.00 91.62 84 PHE A CA 1
ATOM 688 C C . PHE A 1 84 ? 6.574 11.065 4.300 1.00 91.62 84 PHE A C 1
ATOM 690 O O . PHE A 1 84 ? 7.696 10.603 4.466 1.00 91.62 84 PHE A O 1
ATOM 697 N N . GLU A 1 85 ? 6.239 12.262 4.786 1.00 92.38 85 GLU A N 1
ATOM 698 C CA . GLU A 1 85 ? 7.177 13.159 5.474 1.00 92.38 85 GLU A CA 1
ATOM 699 C C . GLU A 1 85 ? 7.719 12.528 6.759 1.00 92.38 85 GLU A C 1
ATOM 701 O O . GLU A 1 85 ? 8.913 12.614 7.047 1.00 92.38 85 GLU A O 1
ATOM 706 N N . LYS A 1 86 ? 6.857 11.851 7.523 1.00 93.62 86 LYS A N 1
ATOM 707 C CA . LYS A 1 86 ? 7.236 11.205 8.782 1.00 93.62 86 LYS A CA 1
ATOM 708 C C . LYS A 1 86 ? 8.130 9.992 8.540 1.00 93.62 86 LYS A C 1
ATOM 710 O O . LYS A 1 86 ? 9.157 9.851 9.199 1.00 93.62 86 LYS A O 1
ATOM 715 N N . LEU A 1 87 ? 7.788 9.156 7.559 1.00 94.69 87 LEU A N 1
ATOM 716 C CA . LEU A 1 87 ? 8.590 7.983 7.219 1.00 94.69 87 LEU A CA 1
ATOM 717 C C . LEU A 1 87 ? 9.917 8.375 6.559 1.00 94.69 87 LEU A C 1
ATOM 719 O O . LEU A 1 87 ? 10.958 7.883 6.982 1.00 94.69 87 LEU A O 1
ATOM 723 N N . SER A 1 88 ? 9.907 9.294 5.592 1.00 93.56 88 SER A N 1
ATOM 724 C CA . SER A 1 88 ? 11.122 9.752 4.897 1.00 93.56 88 SER A CA 1
ATOM 725 C C . SER A 1 88 ? 12.092 10.519 5.803 1.00 93.56 88 SER A C 1
ATOM 727 O O . SER A 1 88 ? 13.295 10.528 5.552 1.00 93.56 88 SER A O 1
ATOM 729 N N . SER A 1 89 ? 11.602 11.158 6.872 1.00 92.50 89 SER A N 1
ATOM 730 C CA . SER A 1 89 ? 12.456 11.881 7.824 1.00 92.50 89 SER A CA 1
ATOM 731 C C . SER A 1 89 ? 13.001 11.028 8.975 1.00 92.50 89 SER A C 1
ATOM 733 O O . SER A 1 89 ? 13.927 11.489 9.650 1.00 92.50 89 SER A O 1
ATOM 735 N N . SER A 1 90 ? 12.482 9.814 9.183 1.00 93.50 90 SER A N 1
ATOM 736 C CA . SER A 1 90 ? 12.890 8.924 10.276 1.00 93.50 90 SER A CA 1
ATOM 737 C C . SER A 1 90 ? 14.315 8.388 10.092 1.00 93.50 90 SER A C 1
ATOM 739 O O . SER A 1 90 ? 14.701 7.979 8.998 1.00 93.50 90 SER A O 1
ATOM 741 N N . GLU A 1 91 ? 15.099 8.334 11.174 1.00 92.44 91 GLU A N 1
ATOM 742 C CA . GLU A 1 91 ? 16.513 7.921 11.135 1.00 92.44 91 GLU A CA 1
ATOM 743 C C . GLU A 1 91 ? 16.715 6.512 10.559 1.00 92.44 91 GLU A C 1
ATOM 745 O O . GLU A 1 91 ? 17.673 6.290 9.820 1.00 92.44 91 GLU A O 1
ATOM 750 N N . VAL A 1 92 ? 15.788 5.583 10.827 1.00 89.88 92 VAL A N 1
ATOM 751 C CA . VAL A 1 92 ? 15.842 4.201 10.306 1.00 89.88 92 VAL A CA 1
ATOM 752 C C . VAL A 1 92 ? 15.698 4.130 8.782 1.00 89.88 92 VAL A C 1
ATOM 754 O O . VAL A 1 92 ? 16.201 3.200 8.159 1.00 89.88 92 VAL A O 1
ATOM 757 N N . ASN A 1 93 ? 15.046 5.128 8.180 1.00 91.88 93 ASN A N 1
ATOM 758 C CA . ASN A 1 93 ? 14.810 5.212 6.739 1.00 91.88 93 ASN A CA 1
ATOM 759 C C . ASN A 1 93 ? 15.835 6.104 6.024 1.00 91.88 93 ASN A C 1
ATOM 761 O O . ASN A 1 93 ? 15.948 6.041 4.805 1.00 91.88 93 ASN A O 1
ATOM 765 N N . LYS A 1 94 ? 16.602 6.914 6.764 1.00 90.75 94 LYS A N 1
ATOM 766 C CA . LYS A 1 94 ? 17.727 7.701 6.229 1.00 90.75 94 LYS A CA 1
ATOM 767 C C . LYS A 1 94 ? 19.044 6.939 6.231 1.00 90.75 94 LYS A C 1
ATOM 769 O O . LYS A 1 94 ? 19.911 7.197 5.405 1.00 90.75 94 LYS A O 1
ATOM 774 N N . LYS A 1 95 ? 19.227 6.042 7.200 1.00 90.62 95 LYS A N 1
ATOM 775 C CA . LYS A 1 95 ? 20.486 5.330 7.423 1.00 90.62 95 LYS A CA 1
ATOM 776 C C . LYS A 1 95 ? 20.291 3.844 7.176 1.00 90.62 95 LYS A C 1
ATOM 778 O O . LYS A 1 95 ? 19.341 3.256 7.679 1.00 90.62 95 LYS A O 1
ATOM 783 N N . GLY A 1 96 ? 21.233 3.245 6.457 1.00 91.25 96 GLY A N 1
ATOM 784 C CA . GLY A 1 96 ? 21.243 1.816 6.163 1.00 91.25 96 GLY A CA 1
ATOM 785 C C . GLY A 1 96 ? 21.181 1.517 4.672 1.00 91.25 96 GLY A C 1
ATOM 786 O O . GLY A 1 96 ? 21.014 2.408 3.834 1.00 91.25 96 GLY A O 1
ATOM 787 N N . ILE A 1 97 ? 21.360 0.238 4.367 1.00 93.50 97 ILE A N 1
ATOM 788 C CA . ILE A 1 97 ? 21.388 -0.306 3.018 1.00 93.50 97 ILE A CA 1
ATOM 789 C C . ILE A 1 97 ? 20.444 -1.504 3.001 1.00 93.50 97 ILE A C 1
ATOM 791 O O . ILE A 1 97 ? 20.517 -2.378 3.862 1.00 93.50 97 ILE A O 1
ATOM 795 N N . TYR A 1 98 ? 19.562 -1.523 2.013 1.00 91.69 98 TYR A N 1
ATOM 796 C CA . TYR A 1 98 ? 18.759 -2.675 1.658 1.00 91.69 98 TYR A CA 1
ATOM 797 C C . TYR A 1 98 ? 19.556 -3.559 0.702 1.00 91.69 98 TYR A C 1
ATOM 799 O O . TYR A 1 98 ? 20.036 -3.076 -0.326 1.00 91.69 98 TYR A O 1
ATOM 807 N N . GLU A 1 99 ? 19.657 -4.843 1.032 1.00 93.81 99 GLU A N 1
ATOM 808 C CA . GLU A 1 99 ? 20.330 -5.858 0.224 1.00 93.81 99 GLU A CA 1
ATOM 809 C C . GLU A 1 99 ? 19.366 -7.015 -0.053 1.00 93.81 99 GLU A C 1
ATOM 811 O O . GLU A 1 99 ? 18.857 -7.651 0.872 1.00 93.81 99 GLU A O 1
ATOM 816 N N . ALA A 1 100 ? 19.105 -7.293 -1.331 1.00 88.50 100 ALA A N 1
ATOM 817 C CA . ALA A 1 100 ? 18.324 -8.449 -1.760 1.00 88.50 100 ALA A CA 1
ATOM 818 C C . ALA A 1 100 ? 18.796 -8.946 -3.130 1.00 88.50 100 ALA A C 1
ATOM 820 O O . ALA A 1 100 ? 18.573 -8.303 -4.157 1.00 88.50 100 ALA A O 1
ATOM 821 N N . GLY A 1 101 ? 19.438 -10.115 -3.152 1.00 87.38 101 GLY A N 1
ATOM 822 C CA . GLY A 1 101 ? 20.057 -10.640 -4.369 1.00 87.38 101 GLY A CA 1
ATOM 823 C C . GLY A 1 101 ? 21.125 -9.679 -4.896 1.00 87.38 101 GLY A C 1
ATOM 824 O O . GLY A 1 101 ? 22.017 -9.284 -4.155 1.00 87.38 101 GLY A O 1
ATOM 825 N N . GLU A 1 102 ? 21.014 -9.285 -6.164 1.00 86.56 102 GLU A N 1
ATOM 826 C CA . GLU A 1 102 ? 21.918 -8.316 -6.806 1.00 86.56 102 GLU A CA 1
ATOM 827 C C . GLU A 1 102 ? 21.521 -6.846 -6.555 1.00 86.56 102 GLU A C 1
ATOM 829 O O . GLU A 1 102 ? 22.157 -5.930 -7.077 1.00 86.56 102 GLU A O 1
ATOM 834 N N . ILE A 1 103 ? 20.459 -6.594 -5.780 1.00 87.06 103 ILE A N 1
ATOM 835 C CA . ILE A 1 103 ? 19.969 -5.245 -5.484 1.00 87.06 103 ILE A CA 1
ATOM 836 C C . ILE A 1 103 ? 20.587 -4.755 -4.174 1.00 87.06 103 ILE A C 1
ATOM 838 O O . ILE A 1 103 ? 20.312 -5.306 -3.109 1.00 87.06 103 ILE A O 1
ATOM 842 N N . THR A 1 104 ? 21.349 -3.664 -4.257 1.00 94.25 104 THR A N 1
ATOM 843 C CA . THR A 1 104 ? 21.891 -2.926 -3.108 1.00 94.25 104 THR A CA 1
ATOM 844 C C . THR A 1 104 ? 21.467 -1.463 -3.212 1.00 94.25 104 THR A C 1
ATOM 846 O O . THR A 1 104 ? 21.846 -0.777 -4.162 1.00 94.25 104 THR A O 1
ATOM 849 N N . LEU A 1 105 ? 20.670 -0.970 -2.259 1.00 92.94 105 LEU A N 1
ATOM 850 C CA . LEU A 1 105 ? 20.114 0.390 -2.283 1.00 92.94 105 LEU A CA 1
ATOM 851 C C . LEU A 1 105 ? 20.197 1.064 -0.906 1.00 92.94 105 LEU A C 1
ATOM 853 O O . LEU A 1 105 ? 19.815 0.446 0.085 1.00 92.94 105 LEU A O 1
ATOM 857 N N . PRO A 1 106 ? 20.604 2.342 -0.806 1.00 94.75 106 PRO A N 1
ATOM 858 C CA . PRO A 1 106 ? 20.427 3.116 0.423 1.00 94.75 106 PRO A CA 1
ATOM 859 C C . PRO A 1 106 ? 18.946 3.190 0.817 1.00 94.75 106 PRO A C 1
ATOM 861 O O . PRO A 1 106 ? 18.103 3.398 -0.058 1.00 94.75 106 PRO A O 1
ATOM 864 N N . HIS A 1 107 ? 18.616 3.093 2.110 1.00 94.12 107 HIS A N 1
ATOM 865 C CA . HIS A 1 107 ? 17.221 3.152 2.588 1.00 94.12 107 HIS A CA 1
ATOM 866 C C . HIS A 1 107 ? 16.465 4.409 2.119 1.00 94.12 107 HIS A C 1
ATOM 868 O O . HIS A 1 107 ? 15.287 4.344 1.771 1.00 94.12 107 HIS A O 1
ATOM 874 N N . GLU A 1 108 ? 17.148 5.550 2.025 1.00 92.75 108 GLU A N 1
ATOM 875 C CA . GLU A 1 108 ? 16.531 6.799 1.568 1.00 92.75 108 GLU A CA 1
ATOM 876 C C . GLU A 1 108 ? 16.021 6.725 0.118 1.00 92.75 108 GLU A C 1
ATOM 878 O O . GLU A 1 108 ? 15.096 7.447 -0.253 1.00 92.75 108 GLU A O 1
ATOM 883 N N . SER A 1 109 ? 16.549 5.797 -0.691 1.00 92.38 109 SER A N 1
ATOM 884 C CA . SER A 1 109 ? 16.143 5.607 -2.091 1.00 92.38 109 SER A CA 1
ATOM 885 C C . SER A 1 109 ? 14.684 5.164 -2.234 1.00 92.38 109 SER A C 1
ATOM 887 O O . SER A 1 109 ? 14.079 5.395 -3.283 1.00 92.38 109 SER A O 1
ATOM 889 N N . PHE A 1 110 ? 14.093 4.569 -1.190 1.00 91.62 110 PHE A N 1
ATOM 890 C CA . PHE A 1 110 ? 12.675 4.193 -1.171 1.00 91.62 110 PHE A CA 1
ATOM 891 C C . PHE A 1 110 ? 11.735 5.406 -1.057 1.00 91.62 110 PHE A C 1
ATOM 893 O O . PHE A 1 110 ? 10.557 5.305 -1.400 1.00 91.62 110 PHE A O 1
ATOM 900 N N . PHE A 1 111 ? 12.236 6.570 -0.627 1.00 92.94 111 PHE A N 1
ATOM 901 C CA . PHE A 1 111 ? 11.430 7.762 -0.366 1.00 92.94 111 PHE A CA 1
ATOM 902 C C . PHE A 1 111 ? 11.774 8.893 -1.336 1.00 92.94 111 PHE A C 1
ATOM 904 O O . PHE A 1 111 ? 12.581 9.776 -1.054 1.00 92.94 111 PHE A O 1
ATOM 911 N N . ARG A 1 112 ? 11.099 8.917 -2.487 1.00 91.12 112 ARG A N 1
ATOM 912 C CA . ARG A 1 112 ? 11.269 9.960 -3.508 1.00 91.12 112 ARG A CA 1
ATOM 913 C C . ARG A 1 112 ? 9.949 10.672 -3.786 1.00 91.12 112 ARG A C 1
ATOM 915 O O . ARG A 1 112 ? 8.916 10.033 -3.959 1.00 91.12 112 ARG A O 1
ATOM 922 N N . LYS A 1 113 ? 9.986 12.005 -3.879 1.00 83.69 113 LYS A N 1
ATOM 923 C CA . LYS A 1 113 ? 8.819 12.803 -4.286 1.00 83.69 113 LYS A CA 1
ATOM 924 C C . LYS A 1 113 ? 8.489 12.548 -5.755 1.00 83.69 113 LYS A C 1
ATOM 926 O O . LYS A 1 113 ? 9.395 12.360 -6.565 1.00 83.69 113 LYS A O 1
ATOM 931 N N . ARG A 1 114 ? 7.201 12.570 -6.106 1.00 66.31 114 ARG A N 1
ATOM 932 C CA . ARG A 1 114 ? 6.748 12.502 -7.501 1.00 66.31 114 ARG A CA 1
ATOM 933 C C . ARG A 1 114 ? 7.282 13.729 -8.258 1.00 66.31 114 ARG A C 1
ATOM 935 O O . ARG A 1 114 ? 6.844 14.834 -7.952 1.00 66.31 114 ARG A O 1
ATOM 942 N N . PRO A 1 115 ? 8.156 13.598 -9.268 1.00 55.44 115 PRO A N 1
ATOM 943 C CA . PRO A 1 115 ? 8.049 14.512 -10.388 1.00 55.44 115 PRO A CA 1
ATOM 944 C C . PRO A 1 115 ? 6.725 14.146 -11.064 1.00 55.44 115 PRO A C 1
ATOM 946 O O . PRO A 1 115 ? 6.523 12.984 -11.419 1.00 55.44 115 PRO A O 1
ATOM 949 N N . GLY A 1 116 ? 5.779 15.079 -11.171 1.00 56.31 116 GLY A N 1
ATOM 950 C CA . GLY A 1 116 ? 4.628 14.851 -12.039 1.00 56.31 116 GLY A CA 1
ATOM 951 C C . GLY A 1 116 ? 5.139 14.370 -13.401 1.00 56.31 116 GLY A C 1
ATOM 952 O O . GLY A 1 116 ? 6.092 14.932 -13.938 1.00 56.31 116 GLY A O 1
ATOM 953 N N . TRP A 1 117 ? 4.550 13.311 -13.964 1.00 58.91 117 TRP A N 1
ATOM 954 C CA . TRP A 1 117 ? 4.867 12.880 -15.340 1.00 58.91 117 TRP A CA 1
ATOM 955 C C . TRP A 1 117 ? 4.604 14.005 -16.352 1.00 58.91 117 TRP A C 1
ATOM 957 O O . TRP A 1 117 ? 5.168 14.015 -17.442 1.00 58.91 117 TRP A O 1
ATOM 967 N N . ARG A 1 118 ? 3.786 14.990 -15.959 1.00 52.12 118 ARG A N 1
ATOM 968 C CA . ARG A 1 118 ? 3.780 16.328 -16.541 1.00 52.12 118 ARG A CA 1
ATOM 969 C C . ARG A 1 118 ? 4.813 17.177 -15.797 1.00 52.12 118 ARG A C 1
ATOM 971 O O . ARG A 1 118 ? 4.637 17.448 -14.614 1.00 52.12 118 ARG A O 1
ATOM 978 N N . LEU A 1 119 ? 5.827 17.672 -16.503 1.00 47.81 119 LEU A N 1
ATOM 979 C CA . LEU A 1 119 ? 6.737 18.733 -16.033 1.00 47.81 119 LEU A CA 1
ATOM 980 C C . LEU A 1 119 ? 6.036 20.108 -15.903 1.00 47.81 119 LEU A C 1
ATOM 982 O O . LEU A 1 119 ? 6.679 21.151 -15.988 1.00 47.81 119 LEU A O 1
ATOM 986 N N . ASP A 1 120 ? 4.718 20.115 -15.710 1.00 40.62 120 ASP A N 1
ATOM 987 C CA . ASP A 1 120 ? 3.907 21.300 -15.474 1.00 40.62 120 ASP A CA 1
ATOM 988 C C . ASP A 1 120 ? 3.624 21.402 -13.967 1.00 40.62 120 ASP A C 1
ATOM 990 O O . ASP A 1 120 ? 3.021 20.514 -13.365 1.00 40.62 120 ASP A O 1
ATOM 994 N N . LYS A 1 121 ? 4.097 22.497 -13.367 1.00 39.19 121 LYS A N 1
ATOM 995 C CA . LYS A 1 121 ? 3.961 22.857 -11.951 1.00 39.19 121 LYS A CA 1
ATOM 996 C C . LYS A 1 121 ? 2.602 23.506 -11.621 1.00 39.19 121 LYS A C 1
ATOM 998 O O . LYS A 1 121 ? 2.552 24.405 -10.789 1.00 39.19 121 LYS A O 1
ATOM 1003 N N . SER A 1 122 ? 1.508 23.114 -12.268 1.00 38.34 122 SER A N 1
ATOM 1004 C CA . SER A 1 122 ? 0.213 23.799 -12.114 1.00 38.34 122 SER A CA 1
ATOM 1005 C C . SER A 1 122 ? -0.694 23.275 -10.993 1.00 38.34 122 SER A C 1
ATOM 1007 O O . SER A 1 122 ? -1.781 23.811 -10.811 1.00 38.34 122 SER A O 1
ATOM 1009 N N . PHE A 1 123 ? -0.268 22.291 -10.197 1.00 38.84 123 PHE A N 1
ATOM 1010 C CA . PHE A 1 123 ? -1.062 21.778 -9.071 1.00 38.84 123 PHE A CA 1
ATOM 1011 C C . PHE A 1 123 ? -0.269 21.779 -7.759 1.00 38.84 123 PHE A C 1
ATOM 1013 O O . PHE A 1 123 ? 0.002 20.739 -7.165 1.00 38.84 123 PHE A O 1
ATOM 1020 N N . GLU A 1 124 ? 0.098 22.978 -7.315 1.00 33.81 124 GLU A N 1
ATOM 1021 C CA . GLU A 1 124 ? 0.214 23.304 -5.893 1.00 33.81 124 GLU A CA 1
ATOM 1022 C C . GLU A 1 124 ? -0.821 24.406 -5.617 1.00 33.81 124 GLU A C 1
ATOM 1024 O O . GLU A 1 124 ? -0.608 25.570 -5.958 1.00 33.81 124 GLU A O 1
ATOM 1029 N N . SER A 1 125 ? -1.975 24.023 -5.068 1.00 35.41 125 SER A N 1
ATOM 1030 C CA . SER A 1 125 ? -2.958 24.923 -4.452 1.00 35.41 125 SER A CA 1
ATOM 1031 C C . SER A 1 125 ? -3.589 24.229 -3.261 1.00 35.41 125 SER A C 1
ATOM 1033 O O . SER A 1 125 ? -4.062 23.089 -3.484 1.00 35.41 125 SER A O 1
#